Protein AF-A0A5B2VVG6-F1 (afdb_monomer_lite)

pLDDT: mean 72.91, std 13.4, range [39.38, 88.56]

Structure (mmCIF, N/CA/C/O backbone):
data_AF-A0A5B2VVG6-F1
#
_entry.id   AF-A0A5B2VVG6-F1
#
loop_
_atom_site.group_PDB
_atom_site.id
_atom_site.type_symbol
_atom_site.label_atom_id
_atom_site.label_alt_id
_atom_site.label_comp_id
_atom_site.label_asym_id
_atom_site.label_entity_id
_atom_site.label_seq_id
_atom_site.pdbx_PDB_ins_code
_atom_site.Cartn_x
_atom_site.Cartn_y
_atom_site.Cartn_z
_atom_site.occupancy
_atom_site.B_iso_or_equiv
_atom_site.auth_seq_id
_atom_site.auth_comp_id
_atom_site.auth_asym_id
_atom_site.auth_atom_id
_atom_site.pdbx_PDB_model_num
ATOM 1 N N . MET A 1 1 ? -8.761 -7.578 23.301 1.00 39.38 1 MET A N 1
ATOM 2 C CA . MET A 1 1 ? -9.412 -6.680 22.321 1.00 39.38 1 MET A CA 1
ATOM 3 C C . MET A 1 1 ? -10.210 -7.542 21.355 1.00 39.38 1 MET A C 1
ATOM 5 O O . MET A 1 1 ? -9.602 -8.346 20.667 1.00 39.38 1 MET A O 1
ATOM 9 N N . ARG A 1 2 ? -11.549 -7.477 21.374 1.00 43.44 2 ARG A N 1
ATOM 10 C CA . ARG A 1 2 ? -12.391 -8.168 20.382 1.00 43.44 2 ARG A CA 1
ATOM 11 C C . ARG A 1 2 ? -12.564 -7.212 19.206 1.00 43.44 2 ARG A C 1
ATOM 13 O O . ARG A 1 2 ? -13.175 -6.167 19.387 1.00 43.44 2 ARG A O 1
ATOM 20 N N . VAL A 1 3 ? -11.967 -7.532 18.064 1.00 54.09 3 VAL A N 1
ATOM 21 C CA . VAL A 1 3 ? -12.223 -6.822 16.805 1.00 54.09 3 VAL A CA 1
ATOM 22 C C . VAL A 1 3 ? -13.645 -7.195 16.390 1.00 54.09 3 VAL A C 1
ATOM 24 O O . VAL A 1 3 ? -13.961 -8.384 16.289 1.00 54.09 3 VAL A O 1
ATOM 27 N N . SER A 1 4 ? -14.535 -6.216 16.260 1.00 62.81 4 SER A N 1
ATOM 28 C CA . SER A 1 4 ? -15.914 -6.472 15.852 1.00 62.81 4 SER A CA 1
ATOM 29 C C . SER A 1 4 ? -15.931 -6.796 14.361 1.00 62.81 4 SER A C 1
ATOM 31 O O . SER A 1 4 ? -15.086 -6.340 13.596 1.00 62.81 4 SER A O 1
ATOM 33 N N . ARG A 1 5 ? -16.917 -7.572 13.907 1.00 59.59 5 ARG A N 1
ATOM 34 C CA . ARG A 1 5 ? -17.063 -7.905 12.479 1.00 59.59 5 ARG A CA 1
ATOM 35 C C . ARG A 1 5 ? -17.200 -6.654 11.590 1.00 59.59 5 ARG A C 1
ATOM 37 O O . ARG A 1 5 ? -16.811 -6.689 10.425 1.00 59.59 5 ARG A O 1
ATOM 44 N N . SER A 1 6 ? -17.709 -5.558 12.159 1.00 63.72 6 SER A N 1
ATOM 45 C CA . SER A 1 6 ? -17.751 -4.241 11.518 1.00 63.72 6 SER A CA 1
ATOM 46 C C . SER A 1 6 ? -16.351 -3.672 11.282 1.00 63.72 6 SER A C 1
ATOM 48 O O . SER A 1 6 ? -16.045 -3.331 10.148 1.00 63.72 6 SER A O 1
ATOM 50 N N . ASP A 1 7 ? -15.465 -3.714 12.286 1.00 68.44 7 ASP A N 1
ATOM 51 C CA . ASP A 1 7 ? -14.086 -3.219 12.164 1.00 68.44 7 ASP A CA 1
ATOM 52 C C . ASP A 1 7 ? -13.331 -3.912 11.015 1.00 68.44 7 ASP A C 1
ATOM 54 O O . ASP A 1 7 ? -12.590 -3.269 10.280 1.00 68.44 7 ASP A O 1
ATOM 58 N N . VAL A 1 8 ? -13.556 -5.218 10.811 1.00 74.38 8 VAL A N 1
ATOM 59 C CA . VAL A 1 8 ? -12.947 -5.969 9.696 1.00 74.38 8 VAL A CA 1
ATOM 60 C C . VAL A 1 8 ? -13.443 -5.459 8.343 1.00 74.38 8 VAL A C 1
ATOM 62 O O . VAL A 1 8 ? -12.647 -5.302 7.426 1.00 74.38 8 VAL A O 1
ATOM 65 N N . SER A 1 9 ? -14.737 -5.157 8.221 1.00 79.25 9 SER A N 1
ATOM 66 C CA . SER A 1 9 ? -15.327 -4.670 6.966 1.00 79.25 9 SER A CA 1
ATOM 67 C C . SER A 1 9 ? -14.841 -3.257 6.626 1.00 79.25 9 SER A C 1
ATOM 69 O O . SER A 1 9 ? -14.558 -2.959 5.465 1.00 79.25 9 SER A O 1
ATOM 71 N N . ASP A 1 10 ? -14.688 -2.403 7.642 1.00 79.81 10 ASP A N 1
ATOM 72 C CA . ASP A 1 10 ? -14.127 -1.058 7.500 1.00 79.81 10 ASP A CA 1
ATOM 73 C C . ASP A 1 10 ? -12.642 -1.100 7.111 1.00 79.81 10 ASP A C 1
ATOM 75 O O . ASP A 1 10 ? -12.196 -0.311 6.272 1.00 79.81 10 ASP A O 1
ATOM 79 N N . ILE A 1 11 ? -11.881 -2.056 7.658 1.00 77.12 11 ILE A N 1
ATOM 80 C CA . ILE A 1 11 ? -10.492 -2.312 7.256 1.00 77.12 11 ILE A CA 1
ATOM 81 C C . ILE A 1 11 ? -10.446 -2.791 5.805 1.00 77.12 11 ILE A C 1
ATOM 83 O O . ILE A 1 11 ? -9.716 -2.202 5.019 1.00 77.12 11 ILE A O 1
ATOM 87 N N . THR A 1 12 ? -11.245 -3.787 5.409 1.00 80.56 12 THR A N 1
ATOM 88 C CA . THR A 1 12 ? -11.260 -4.295 4.024 1.00 80.56 12 THR A CA 1
ATOM 89 C C . THR A 1 12 ? -11.627 -3.204 3.021 1.00 80.56 12 THR A C 1
ATOM 91 O O . THR A 1 12 ? -10.994 -3.088 1.977 1.00 80.56 12 THR A O 1
ATOM 94 N N . ARG A 1 13 ? -12.600 -2.346 3.351 1.00 80.31 13 ARG A N 1
ATOM 95 C CA . ARG A 1 13 ? -12.954 -1.197 2.510 1.00 80.31 13 ARG A CA 1
ATOM 96 C C . ARG A 1 13 ? -11.809 -0.190 2.408 1.00 80.31 13 ARG A C 1
ATOM 98 O O . ARG A 1 13 ? -11.564 0.347 1.334 1.00 80.31 13 ARG A O 1
ATOM 105 N N . SER A 1 14 ? -11.122 0.069 3.519 1.00 82.56 14 SER A N 1
ATOM 106 C CA . SER A 1 14 ? -9.952 0.953 3.549 1.00 82.56 14 SER A CA 1
ATOM 107 C C . SER A 1 14 ? -8.790 0.377 2.741 1.00 82.56 14 SER A C 1
ATOM 109 O O . SER A 1 14 ? -8.088 1.131 2.076 1.00 82.56 14 SER A O 1
ATOM 111 N N . ILE A 1 15 ? -8.618 -0.950 2.765 1.00 80.94 15 ILE A N 1
ATOM 112 C CA . ILE A 1 15 ? -7.648 -1.659 1.933 1.00 80.94 15 ILE A CA 1
ATOM 113 C C . ILE A 1 15 ? -7.978 -1.435 0.460 1.00 80.94 15 ILE A C 1
ATOM 115 O O . ILE A 1 15 ? -7.155 -0.852 -0.227 1.00 80.94 15 ILE A O 1
ATOM 119 N N . ALA A 1 16 ? -9.201 -1.737 0.018 1.00 82.50 16 ALA A N 1
ATOM 120 C CA . ALA A 1 16 ? -9.605 -1.562 -1.381 1.00 82.50 16 ALA A CA 1
ATOM 121 C C . ALA A 1 16 ? -9.357 -0.135 -1.920 1.00 82.50 16 ALA A C 1
ATOM 123 O O . ALA A 1 16 ? -8.898 0.035 -3.044 1.00 82.50 16 ALA A O 1
ATOM 124 N N . VAL A 1 17 ? -9.593 0.902 -1.105 1.00 85.62 17 VAL A N 1
ATOM 125 C CA . VAL A 1 17 ? -9.311 2.304 -1.488 1.00 85.62 17 VAL A CA 1
ATOM 126 C C . VAL A 1 17 ? -7.813 2.565 -1.683 1.00 85.62 17 VAL A C 1
ATOM 128 O O . VAL A 1 17 ? -7.418 3.387 -2.508 1.00 85.62 17 VAL A O 1
ATOM 131 N N . LEU A 1 18 ? -6.964 1.930 -0.882 1.00 82.31 18 LEU A N 1
ATOM 132 C CA . LEU A 1 18 ? -5.516 2.073 -0.989 1.00 82.31 18 LEU A CA 1
ATOM 133 C C . LEU A 1 18 ? -4.952 1.210 -2.129 1.00 82.31 18 LEU A C 1
ATOM 135 O O . LEU A 1 18 ? -4.024 1.662 -2.791 1.00 82.31 18 LEU A O 1
ATOM 139 N N . GLU A 1 19 ? -5.540 0.043 -2.401 1.00 83.25 19 GLU A N 1
ATOM 140 C CA . GLU A 1 19 ? -5.231 -0.787 -3.575 1.00 83.25 19 GLU A CA 1
ATOM 141 C C . GLU A 1 19 ? -5.497 -0.024 -4.874 1.00 83.25 19 GLU A C 1
ATOM 143 O O . GLU A 1 19 ? -4.593 0.111 -5.692 1.00 83.25 19 GLU A O 1
ATOM 148 N N . GLU A 1 20 ? -6.678 0.588 -5.008 1.00 83.25 20 GLU A N 1
ATOM 149 C CA . GLU A 1 20 ? -7.047 1.394 -6.180 1.00 83.25 20 GLU A CA 1
ATOM 150 C C . GLU A 1 20 ? -6.030 2.520 -6.435 1.00 83.25 20 GLU A C 1
ATOM 152 O O . GLU A 1 20 ? -5.596 2.748 -7.561 1.00 83.25 20 GLU A O 1
ATOM 157 N N . LYS A 1 21 ? -5.552 3.175 -5.371 1.00 82.00 21 LYS A N 1
ATOM 158 C CA . LYS A 1 21 ? -4.516 4.213 -5.480 1.00 82.00 21 LYS A CA 1
ATOM 159 C C . LYS A 1 21 ? -3.137 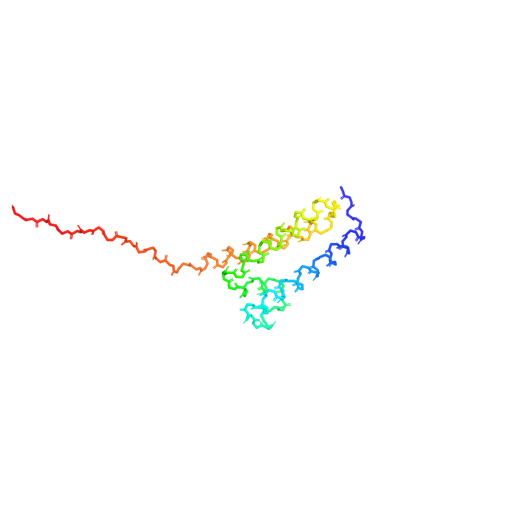3.674 -5.851 1.00 82.00 21 LYS A C 1
ATOM 161 O O . LYS A 1 21 ? -2.355 4.382 -6.486 1.00 82.00 21 LYS A O 1
ATOM 166 N N . ILE A 1 22 ? -2.799 2.462 -5.421 1.00 81.69 22 ILE A N 1
ATOM 167 C CA . ILE A 1 22 ? -1.552 1.803 -5.822 1.00 81.69 22 ILE A CA 1
ATOM 168 C C . ILE A 1 22 ? -1.624 1.437 -7.307 1.00 81.69 22 ILE A C 1
ATOM 170 O O . ILE A 1 22 ? -0.656 1.689 -8.028 1.00 81.69 22 ILE A O 1
ATOM 174 N N . ASP A 1 23 ? -2.767 0.937 -7.773 1.00 80.38 23 ASP A N 1
ATOM 175 C CA . ASP A 1 23 ? -3.010 0.629 -9.182 1.00 80.38 23 ASP A CA 1
ATOM 176 C C . ASP A 1 23 ? -2.957 1.884 -10.058 1.00 80.38 23 ASP A C 1
ATOM 178 O O . ASP A 1 23 ? -2.318 1.870 -11.109 1.00 80.38 23 ASP A O 1
ATOM 182 N N . GLU A 1 24 ? -3.525 3.006 -9.607 1.00 81.19 24 GLU A N 1
ATOM 183 C CA . GLU A 1 24 ? -3.373 4.304 -10.278 1.00 81.19 24 GLU A CA 1
ATOM 184 C C . GLU A 1 24 ? -1.892 4.688 -10.439 1.00 81.19 24 GLU A C 1
ATOM 186 O O . GLU A 1 24 ? -1.454 5.043 -11.535 1.00 81.19 24 GLU A O 1
ATOM 191 N N . ILE A 1 25 ? -1.084 4.568 -9.376 1.00 80.69 25 ILE A N 1
ATOM 192 C CA . ILE A 1 25 ? 0.362 4.852 -9.429 1.00 80.69 25 ILE A CA 1
ATOM 193 C C . ILE A 1 25 ? 1.082 3.881 -10.378 1.00 80.69 25 ILE A C 1
ATOM 195 O O . ILE A 1 25 ? 2.017 4.286 -11.080 1.00 80.69 25 ILE A O 1
ATOM 199 N N . ALA A 1 26 ? 0.674 2.612 -10.404 1.00 78.00 26 ALA A N 1
ATOM 200 C CA . ALA A 1 26 ? 1.233 1.599 -11.289 1.00 78.00 26 ALA A CA 1
ATOM 201 C C . ALA A 1 26 ? 0.939 1.932 -12.760 1.00 78.00 26 ALA A C 1
ATOM 203 O O . ALA A 1 26 ? 1.866 1.975 -13.574 1.00 78.00 26 ALA A O 1
ATOM 204 N N . LEU A 1 27 ? -0.311 2.274 -13.080 1.00 79.56 27 LEU A N 1
ATOM 205 C CA . LEU A 1 27 ? -0.736 2.704 -14.412 1.00 79.56 27 LEU A CA 1
ATOM 206 C C . LEU A 1 27 ? -0.019 3.985 -14.857 1.00 79.56 27 LEU A C 1
ATOM 208 O O . LEU A 1 27 ? 0.518 4.026 -15.964 1.00 79.56 27 LEU A O 1
ATOM 212 N N . GLU A 1 28 ? 0.072 5.002 -13.992 1.00 80.38 28 GLU A N 1
ATOM 213 C CA . GLU A 1 28 ? 0.826 6.238 -14.270 1.00 80.38 28 GLU A CA 1
ATOM 214 C C . GLU A 1 28 ? 2.309 5.969 -14.559 1.00 80.38 28 GLU A C 1
ATOM 216 O O . GLU A 1 28 ? 2.951 6.698 -15.315 1.00 80.38 28 GLU A O 1
ATOM 221 N N . SER A 1 29 ? 2.860 4.916 -13.957 1.00 74.69 29 SER A N 1
ATOM 222 C CA . SER A 1 29 ? 4.254 4.511 -14.139 1.00 74.69 29 SER A CA 1
ATOM 223 C C . SER A 1 29 ? 4.464 3.596 -15.351 1.00 74.69 29 SER A C 1
ATOM 225 O O . SER A 1 29 ? 5.594 3.171 -15.595 1.00 74.69 29 SER A O 1
ATOM 227 N N . GLY A 1 30 ? 3.404 3.286 -16.107 1.00 73.31 30 GLY A N 1
ATOM 228 C CA . GLY A 1 30 ? 3.450 2.413 -17.280 1.00 73.31 30 GLY A CA 1
ATOM 229 C C . GLY A 1 30 ? 3.514 0.919 -16.955 1.00 73.31 30 GLY A C 1
ATOM 230 O O . GLY A 1 30 ? 3.955 0.134 -17.793 1.00 73.31 30 GLY A O 1
ATOM 231 N N . VAL A 1 31 ? 3.112 0.508 -15.749 1.00 74.88 31 VAL A N 1
ATOM 232 C CA . VAL A 1 31 ? 2.997 -0.911 -15.389 1.00 74.88 31 VAL A CA 1
ATOM 233 C C . VAL A 1 31 ? 1.771 -1.497 -16.084 1.00 74.88 31 VAL A C 1
ATOM 235 O O . VAL A 1 31 ? 0.664 -0.976 -15.978 1.00 74.88 31 VAL A O 1
ATOM 238 N N . GLU A 1 32 ? 1.960 -2.601 -1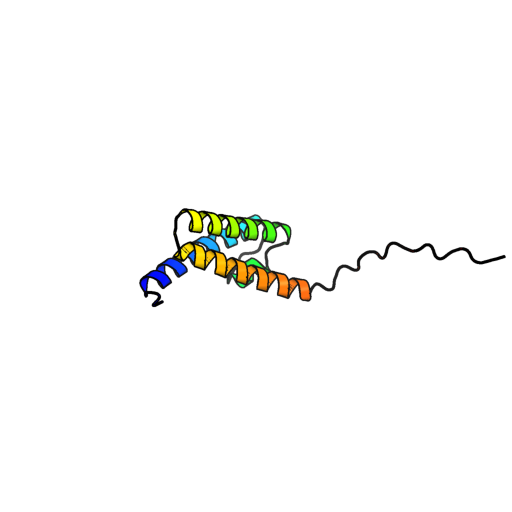6.804 1.00 68.50 32 GLU A N 1
ATOM 239 C CA . GLU A 1 32 ? 0.852 -3.282 -17.465 1.00 68.50 32 GLU A CA 1
ATOM 240 C C . GLU A 1 32 ? -0.105 -3.904 -16.438 1.00 68.50 32 GLU A C 1
ATOM 242 O O . GLU A 1 32 ? 0.321 -4.624 -15.532 1.00 68.50 32 GLU A O 1
ATOM 247 N N . GLY A 1 33 ? -1.411 -3.684 -16.620 1.00 60.00 33 GLY A N 1
ATOM 248 C CA . GLY A 1 33 ? -2.449 -4.124 -15.678 1.00 60.00 33 GLY A CA 1
ATOM 249 C C . GLY A 1 33 ? -2.470 -5.633 -15.404 1.00 60.00 33 GLY A C 1
ATOM 250 O O . GLY A 1 33 ? -2.896 -6.052 -14.336 1.00 60.00 33 GLY A O 1
ATOM 251 N N . HIS A 1 34 ? -1.916 -6.462 -16.299 1.00 61.06 34 HIS A N 1
ATOM 252 C CA . HIS A 1 34 ? -1.771 -7.906 -16.074 1.00 61.06 34 HIS A CA 1
ATOM 253 C C . HIS A 1 34 ? -0.799 -8.257 -14.929 1.00 61.06 34 HIS A C 1
ATOM 255 O O . HIS A 1 34 ? -0.774 -9.401 -14.483 1.00 61.06 34 HIS A O 1
ATOM 261 N N . ARG A 1 35 ? 0.026 -7.306 -14.469 1.00 59.56 35 ARG A N 1
ATOM 262 C CA . ARG A 1 35 ? 0.890 -7.461 -13.288 1.00 59.56 35 ARG A CA 1
ATOM 263 C C . ARG A 1 35 ? 0.251 -6.937 -12.004 1.00 59.56 35 ARG A C 1
ATOM 265 O O . ARG A 1 35 ? 0.793 -7.198 -10.940 1.00 59.56 35 ARG A O 1
ATOM 272 N N . CYS A 1 36 ? -0.889 -6.254 -12.100 1.00 61.62 36 CYS A N 1
ATOM 273 C CA . CYS A 1 36 ? -1.632 -5.694 -10.968 1.00 61.62 36 CYS A CA 1
ATOM 274 C C . CYS A 1 36 ? -2.814 -6.596 -10.565 1.00 61.62 36 CYS A C 1
ATOM 276 O O . CYS A 1 36 ? -3.843 -6.115 -10.118 1.00 61.62 36 CYS A O 1
ATOM 278 N N . VAL A 1 37 ? -2.695 -7.914 -10.782 1.00 66.81 37 VAL A N 1
ATOM 279 C CA . VAL A 1 37 ? -3.757 -8.890 -10.457 1.00 66.81 37 VAL A CA 1
ATOM 280 C C . VAL A 1 37 ? -3.999 -8.968 -8.949 1.00 66.81 37 VAL A C 1
ATOM 282 O O . VAL A 1 37 ? -5.134 -9.141 -8.525 1.00 66.81 37 VAL A O 1
ATOM 285 N N . ASP A 1 38 ? -2.935 -8.784 -8.167 1.00 71.12 38 ASP A N 1
ATOM 286 C CA . ASP A 1 38 ? -2.952 -8.723 -6.710 1.00 71.12 38 ASP A CA 1
ATOM 287 C C . ASP A 1 38 ? -2.036 -7.579 -6.248 1.00 71.12 38 ASP A C 1
ATOM 289 O O . ASP A 1 38 ? -1.089 -7.207 -6.951 1.00 71.12 38 ASP A O 1
ATOM 293 N N . VAL A 1 39 ? -2.258 -7.064 -5.037 1.00 71.69 39 VAL A N 1
ATOM 294 C CA . VAL A 1 39 ? -1.475 -5.962 -4.439 1.00 71.69 39 VAL A CA 1
ATOM 295 C C . VAL A 1 39 ? 0.020 -6.247 -4.411 1.00 71.69 39 VAL A C 1
ATOM 297 O O . VAL A 1 39 ? 0.830 -5.370 -4.702 1.00 71.69 39 VAL A O 1
ATOM 300 N N . GLU A 1 40 ? 0.403 -7.483 -4.095 1.00 75.50 40 GLU A N 1
ATOM 301 C CA . GLU A 1 40 ? 1.803 -7.913 -4.117 1.00 75.50 40 GLU A CA 1
ATOM 302 C C . GLU A 1 40 ? 2.388 -7.855 -5.533 1.00 75.50 40 GLU A C 1
ATOM 304 O O . GLU A 1 40 ? 3.525 -7.416 -5.724 1.00 75.50 40 GLU A O 1
ATOM 309 N N . GLY A 1 41 ? 1.593 -8.239 -6.536 1.00 73.56 41 GLY A N 1
ATOM 310 C CA . GLY A 1 41 ? 1.950 -8.141 -7.948 1.00 73.56 41 GLY A CA 1
ATOM 311 C C . GLY A 1 41 ? 2.146 -6.690 -8.383 1.00 73.56 41 GLY A C 1
ATOM 312 O O . GLY A 1 41 ? 3.193 -6.360 -8.950 1.00 73.56 41 GLY A O 1
ATOM 313 N N . ALA A 1 42 ? 1.196 -5.814 -8.039 1.00 75.38 42 ALA A N 1
ATOM 314 C CA . ALA A 1 42 ? 1.264 -4.385 -8.330 1.00 75.38 42 ALA A CA 1
ATOM 315 C C . ALA A 1 42 ? 2.504 -3.751 -7.676 1.00 75.38 42 ALA A C 1
ATOM 317 O O . ALA A 1 42 ? 3.341 -3.158 -8.361 1.00 75.38 42 ALA A O 1
ATOM 318 N N . LEU A 1 43 ? 2.698 -3.963 -6.369 1.00 76.94 43 LEU A N 1
ATOM 319 C CA . LEU A 1 43 ? 3.844 -3.445 -5.612 1.00 76.94 43 LEU A CA 1
ATOM 320 C C . LEU A 1 43 ? 5.182 -3.987 -6.125 1.00 76.94 43 LEU A C 1
ATOM 322 O O . LEU A 1 43 ? 6.166 -3.243 -6.193 1.00 76.94 43 LEU A O 1
ATOM 326 N N . GLY A 1 44 ? 5.228 -5.263 -6.506 1.00 77.56 44 GLY A N 1
ATOM 327 C CA . GLY A 1 44 ? 6.414 -5.913 -7.055 1.00 77.56 44 GLY A CA 1
ATOM 328 C C . GLY A 1 44 ? 6.760 -5.447 -8.469 1.00 77.56 44 GLY A C 1
ATOM 329 O O . GLY A 1 44 ? 7.940 -5.441 -8.838 1.00 77.56 44 GLY A O 1
ATOM 330 N N . ALA A 1 45 ? 5.761 -5.038 -9.251 1.00 78.94 45 ALA A N 1
ATOM 331 C CA . ALA A 1 45 ? 5.926 -4.525 -10.605 1.00 78.94 45 ALA A CA 1
ATOM 332 C C . ALA A 1 45 ? 6.313 -3.037 -10.652 1.00 78.94 45 ALA A C 1
ATOM 334 O O . ALA A 1 45 ? 6.823 -2.583 -11.679 1.00 78.94 45 ALA A O 1
ATOM 335 N N . LEU A 1 46 ? 6.139 -2.292 -9.552 1.00 77.25 46 LEU A N 1
ATOM 336 C CA . LEU A 1 46 ? 6.499 -0.876 -9.487 1.00 77.25 46 LEU A CA 1
ATOM 337 C C . LEU A 1 46 ? 8.010 -0.648 -9.708 1.00 77.25 46 LEU A C 1
ATOM 339 O O . LEU A 1 46 ? 8.847 -1.236 -9.001 1.00 77.25 46 LEU A O 1
ATOM 343 N N . PRO A 1 47 ? 8.389 0.269 -10.622 1.00 75.62 47 PRO A N 1
ATOM 344 C CA . PRO A 1 47 ? 9.773 0.702 -10.781 1.00 75.62 47 PRO A CA 1
ATOM 345 C C . PRO A 1 47 ? 10.237 1.522 -9.566 1.00 75.62 47 PRO A C 1
ATOM 347 O O . PRO A 1 47 ? 9.437 2.161 -8.884 1.00 75.62 47 PRO A O 1
ATOM 350 N N . PHE A 1 48 ? 11.547 1.548 -9.300 1.00 76.25 48 PHE A N 1
ATOM 351 C CA . PHE A 1 48 ? 12.149 2.205 -8.125 1.00 76.25 48 PHE A CA 1
ATOM 352 C C . PHE A 1 48 ? 11.634 3.633 -7.813 1.00 76.25 48 PHE A C 1
ATOM 354 O O . PHE A 1 48 ? 11.296 3.893 -6.654 1.00 76.25 48 PHE A O 1
ATOM 361 N N . PRO A 1 49 ? 11.495 4.562 -8.788 1.00 75.06 49 PRO A N 1
ATOM 362 C CA . PRO A 1 49 ? 10.927 5.886 -8.510 1.00 75.06 49 PRO A CA 1
ATOM 363 C C . PRO A 1 49 ? 9.457 5.834 -8.062 1.00 75.06 49 PRO A C 1
ATOM 365 O O . PRO A 1 49 ? 9.052 6.609 -7.194 1.00 75.06 49 PRO A O 1
ATOM 368 N N . ALA A 1 50 ? 8.671 4.898 -8.596 1.00 79.19 50 ALA A N 1
ATOM 369 C CA . ALA A 1 50 ? 7.267 4.723 -8.243 1.00 79.19 50 ALA A CA 1
ATOM 370 C C . ALA A 1 50 ? 7.091 4.058 -6.869 1.00 79.19 50 ALA A C 1
ATOM 372 O O . ALA A 1 50 ? 6.184 4.433 -6.130 1.00 79.19 50 ALA A O 1
ATOM 373 N N . ARG A 1 51 ? 8.015 3.173 -6.459 1.00 82.94 51 ARG A N 1
ATOM 374 C CA . ARG A 1 51 ? 8.049 2.608 -5.093 1.00 82.94 51 ARG A CA 1
ATOM 375 C C . ARG A 1 51 ? 8.131 3.703 -4.037 1.00 82.94 51 ARG A C 1
ATOM 377 O O . ARG A 1 51 ? 7.358 3.712 -3.086 1.00 82.94 51 ARG A O 1
ATOM 384 N N . ARG A 1 52 ? 9.015 4.690 -4.236 1.00 83.19 52 ARG A N 1
ATOM 385 C CA . ARG A 1 52 ? 9.140 5.833 -3.317 1.00 83.19 52 ARG A CA 1
ATOM 386 C C . ARG A 1 52 ? 7.844 6.645 -3.237 1.00 83.19 52 ARG A C 1
ATOM 388 O O . ARG A 1 52 ? 7.468 7.073 -2.149 1.00 83.19 52 ARG A O 1
ATOM 395 N N . ARG A 1 53 ? 7.159 6.844 -4.369 1.00 83.12 53 ARG A N 1
ATOM 396 C CA . ARG A 1 53 ? 5.875 7.560 -4.425 1.00 83.12 53 ARG A CA 1
ATOM 397 C C . ARG A 1 53 ? 4.765 6.788 -3.704 1.00 83.12 53 ARG A C 1
ATOM 399 O O . ARG A 1 53 ? 4.053 7.393 -2.908 1.00 83.12 53 ARG A O 1
ATOM 406 N N . ALA A 1 54 ? 4.679 5.475 -3.911 1.00 83.38 54 ALA A N 1
ATOM 407 C CA . ALA A 1 54 ? 3.745 4.599 -3.203 1.00 83.38 54 ALA A CA 1
ATOM 408 C C . ALA A 1 54 ? 4.000 4.601 -1.684 1.00 83.38 54 ALA A C 1
ATOM 410 O O . ALA A 1 54 ? 3.065 4.800 -0.911 1.00 83.38 54 ALA A O 1
ATOM 411 N N . SER A 1 55 ? 5.262 4.507 -1.242 1.00 85.75 55 SER A N 1
ATOM 412 C CA . SER A 1 55 ? 5.620 4.619 0.182 1.00 85.75 55 SER A CA 1
ATOM 413 C C . SER A 1 55 ? 5.158 5.929 0.803 1.00 85.75 55 SER A C 1
ATOM 415 O O . SER A 1 55 ? 4.570 5.926 1.880 1.00 85.75 55 SER A O 1
ATOM 417 N N . LEU A 1 56 ? 5.421 7.056 0.137 1.00 86.88 56 LEU A N 1
ATOM 418 C CA . LEU A 1 56 ? 5.025 8.372 0.637 1.00 86.88 56 LEU A CA 1
ATOM 419 C C . LEU A 1 56 ? 3.502 8.511 0.707 1.00 86.88 56 LEU A C 1
ATOM 421 O O . LEU A 1 56 ? 2.985 9.096 1.654 1.00 86.88 56 LEU A O 1
ATOM 425 N N . MET A 1 57 ? 2.785 7.952 -0.267 1.00 88.56 57 MET A N 1
ATOM 426 C CA . MET A 1 57 ? 1.326 7.954 -0.286 1.00 88.56 57 MET A CA 1
ATOM 427 C C . MET A 1 57 ? 0.737 7.118 0.863 1.00 88.56 57 MET A C 1
ATOM 429 O O . MET A 1 57 ? -0.159 7.598 1.560 1.00 88.56 57 MET A O 1
ATOM 433 N N . LEU A 1 58 ? 1.286 5.930 1.128 1.00 86.62 58 LEU A N 1
ATOM 434 C CA . LEU A 1 58 ? 0.885 5.086 2.259 1.00 86.62 58 LEU A CA 1
ATOM 435 C C . LEU A 1 58 ? 1.219 5.735 3.613 1.00 86.62 58 LEU A C 1
ATOM 437 O O . LEU A 1 58 ? 0.386 5.723 4.518 1.00 86.62 58 LEU A O 1
ATOM 441 N N . GLN A 1 59 ? 2.388 6.371 3.746 1.00 87.12 59 GLN A N 1
ATOM 442 C CA . GLN A 1 59 ? 2.763 7.131 4.948 1.00 87.12 59 GLN A CA 1
ATOM 443 C C . GLN A 1 59 ? 1.847 8.339 5.175 1.00 87.12 59 GLN A C 1
ATOM 445 O O . GLN A 1 59 ? 1.432 8.600 6.303 1.00 87.12 59 GLN A O 1
ATOM 450 N N . ALA A 1 60 ? 1.483 9.060 4.112 1.00 86.56 60 ALA A N 1
ATOM 451 C CA . ALA A 1 60 ? 0.536 10.165 4.203 1.00 86.56 60 ALA A CA 1
ATOM 452 C C . ALA A 1 60 ? -0.860 9.677 4.624 1.00 86.56 60 ALA A C 1
ATOM 454 O O . ALA A 1 60 ? -1.499 10.300 5.471 1.00 86.56 60 ALA A O 1
ATOM 455 N N . ALA A 1 61 ? -1.315 8.540 4.087 1.00 83.50 61 ALA A N 1
ATOM 456 C CA . ALA A 1 61 ? -2.569 7.914 4.501 1.00 83.50 61 ALA A CA 1
ATOM 457 C C . ALA A 1 61 ? -2.537 7.491 5.979 1.00 83.50 61 ALA A C 1
ATOM 459 O O . ALA A 1 61 ? -3.514 7.710 6.693 1.00 83.50 61 ALA A O 1
ATOM 460 N N . GLN A 1 62 ? -1.407 6.957 6.452 1.00 85.62 62 GLN A N 1
ATOM 461 C CA . GLN A 1 62 ? -1.195 6.606 7.856 1.00 85.62 62 GLN A CA 1
ATOM 462 C C . GLN A 1 62 ? -1.281 7.843 8.765 1.00 85.62 62 GLN A C 1
ATOM 464 O O . GLN A 1 62 ? -2.076 7.852 9.703 1.00 85.62 62 GLN A O 1
ATOM 469 N N . ALA A 1 63 ? -0.544 8.911 8.445 1.00 86.00 63 ALA A N 1
ATOM 470 C CA . ALA A 1 63 ? -0.546 10.153 9.220 1.00 86.00 63 ALA A CA 1
ATOM 471 C C . ALA A 1 63 ? -1.936 10.817 9.255 1.00 86.00 63 ALA A C 1
ATOM 473 O O . ALA A 1 63 ? -2.391 11.282 10.301 1.00 86.00 63 ALA A O 1
ATOM 474 N N . GLN A 1 64 ? -2.651 10.816 8.126 1.00 86.12 64 GLN A N 1
ATOM 475 C CA . GLN A 1 64 ? -4.010 11.353 8.045 1.00 86.12 64 GLN A CA 1
ATOM 476 C C . GLN A 1 64 ? -5.008 10.514 8.856 1.00 86.12 64 GLN A C 1
ATOM 478 O O . GLN A 1 64 ? -5.901 11.061 9.512 1.00 86.12 64 GLN A O 1
ATOM 483 N N . ALA A 1 65 ? -4.869 9.187 8.819 1.00 85.88 65 ALA A N 1
ATOM 484 C CA . ALA A 1 65 ? -5.696 8.271 9.596 1.00 85.88 65 ALA A CA 1
ATOM 485 C C . ALA A 1 65 ? -5.467 8.440 11.102 1.00 85.88 65 ALA A C 1
ATOM 487 O O . ALA A 1 65 ? -6.435 8.444 11.864 1.00 85.88 65 ALA A O 1
ATOM 488 N N . GLU A 1 66 ? -4.215 8.638 11.519 1.00 84.94 66 GLU A N 1
ATOM 489 C CA . GLU A 1 66 ? -3.847 8.928 12.904 1.00 84.94 66 GLU A CA 1
ATOM 490 C C . GLU A 1 66 ? -4.468 10.248 13.380 1.00 84.94 66 GLU A C 1
ATOM 492 O O . GLU A 1 66 ? -5.160 10.268 14.400 1.00 84.94 66 GLU A O 1
ATOM 497 N N . ALA A 1 67 ? -4.337 11.319 12.588 1.00 83.44 67 ALA A N 1
ATOM 498 C CA . ALA A 1 67 ? -4.935 12.622 12.885 1.00 83.44 67 ALA A CA 1
ATOM 499 C C . ALA A 1 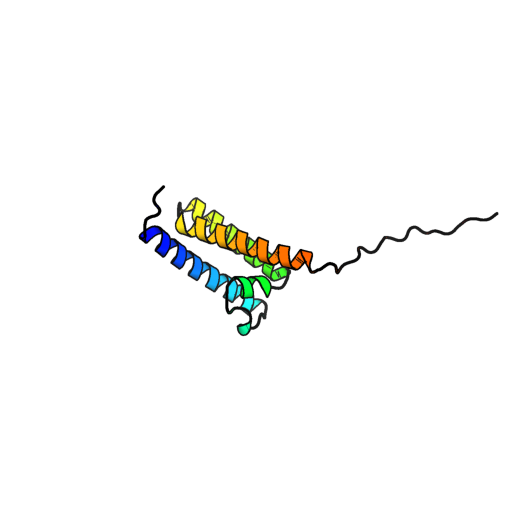67 ? -6.472 12.577 12.972 1.00 83.44 67 ALA A C 1
ATOM 501 O O . ALA A 1 67 ? -7.077 13.310 13.753 1.00 83.44 67 ALA A O 1
ATOM 502 N N . SER A 1 68 ? -7.107 11.697 12.194 1.00 81.06 68 SER A N 1
ATOM 503 C CA . SER A 1 68 ? -8.567 11.539 12.149 1.00 81.06 68 SER A CA 1
ATOM 504 C C . SER A 1 68 ? -9.097 10.467 13.114 1.00 81.06 68 SER A C 1
ATOM 506 O O . SER A 1 68 ? -10.287 10.159 13.080 1.00 81.06 68 SER A O 1
ATOM 508 N N . ALA A 1 69 ? -8.229 9.855 13.933 1.00 82.75 69 ALA A N 1
ATOM 509 C CA . ALA A 1 69 ? -8.536 8.706 14.793 1.00 82.75 69 ALA A CA 1
ATOM 510 C C . ALA A 1 69 ? -9.200 7.513 14.062 1.00 82.75 69 ALA A C 1
ATOM 512 O O . ALA A 1 69 ? -9.869 6.679 14.680 1.00 82.75 69 ALA A O 1
ATOM 513 N N . ASN A 1 70 ? -8.996 7.394 12.745 1.00 81.81 70 ASN A N 1
ATOM 514 C CA . ASN A 1 70 ? -9.558 6.322 11.931 1.00 81.81 70 ASN A CA 1
ATOM 515 C C . ASN A 1 70 ? -8.666 5.078 12.022 1.00 81.81 70 ASN A C 1
ATOM 517 O O . ASN A 1 70 ? -7.768 4.859 11.207 1.00 81.81 70 ASN A O 1
ATOM 521 N N . ARG A 1 71 ? -8.922 4.250 13.040 1.00 81.88 71 ARG A N 1
ATOM 522 C CA . ARG A 1 71 ? -8.127 3.042 13.300 1.00 81.88 71 ARG A CA 1
ATOM 523 C C . ARG A 1 71 ? -8.165 2.029 12.158 1.00 81.88 71 ARG A C 1
ATOM 525 O O . ARG A 1 71 ? -7.150 1.389 11.920 1.00 81.88 71 ARG A O 1
ATOM 532 N N . ALA A 1 72 ? -9.282 1.910 11.440 1.00 81.00 72 ALA A N 1
ATOM 533 C CA . ALA A 1 72 ? -9.398 0.978 10.320 1.00 81.00 72 ALA A CA 1
ATOM 534 C C . ALA A 1 72 ? -8.440 1.351 9.177 1.00 81.00 72 ALA A C 1
ATOM 536 O O . ALA A 1 72 ? -7.672 0.511 8.707 1.00 81.00 72 ALA A O 1
ATOM 537 N N . MET A 1 73 ? -8.414 2.634 8.806 1.00 79.50 73 MET A N 1
ATOM 538 C CA . MET A 1 73 ? -7.497 3.158 7.791 1.00 79.50 73 MET A CA 1
ATOM 539 C C . MET A 1 73 ? -6.036 3.093 8.250 1.00 79.50 73 MET A C 1
ATOM 541 O O . MET A 1 73 ? -5.155 2.760 7.462 1.00 79.50 73 MET A O 1
ATOM 545 N N . LEU A 1 74 ? -5.772 3.349 9.536 1.00 85.38 74 LEU A N 1
ATOM 546 C CA . LEU A 1 74 ? -4.429 3.250 10.108 1.00 85.38 74 LEU A CA 1
ATOM 547 C C . LEU A 1 74 ? -3.888 1.814 10.033 1.00 85.38 74 LEU A C 1
ATOM 549 O O . LEU A 1 74 ? -2.740 1.604 9.638 1.00 85.38 74 LEU A O 1
ATOM 553 N N . THR A 1 75 ? -4.714 0.824 10.383 1.00 83.06 75 THR A N 1
ATOM 554 C CA . THR A 1 75 ? -4.362 -0.598 10.283 1.00 83.06 75 THR A CA 1
ATOM 555 C C . THR A 1 75 ? -4.152 -1.018 8.831 1.00 83.06 75 THR A C 1
ATOM 557 O O . THR A 1 75 ? -3.143 -1.654 8.539 1.00 83.06 75 THR A O 1
ATOM 560 N N . ALA A 1 76 ? -5.042 -0.615 7.919 1.00 83.75 76 ALA A N 1
ATOM 561 C CA . ALA A 1 76 ? -4.919 -0.909 6.492 1.00 83.75 76 ALA A CA 1
ATOM 562 C C . ALA A 1 76 ? -3.625 -0.333 5.890 1.00 83.75 76 ALA A C 1
ATOM 564 O O . ALA A 1 76 ? -2.849 -1.065 5.278 1.00 83.75 76 ALA A O 1
ATOM 565 N N . ALA A 1 77 ? -3.350 0.955 6.117 1.00 85.00 77 ALA A N 1
ATOM 566 C CA . ALA A 1 77 ? -2.149 1.617 5.611 1.00 85.00 77 ALA A CA 1
ATOM 567 C C . ALA A 1 77 ? -0.865 0.991 6.175 1.00 85.00 77 ALA A C 1
ATOM 569 O O . ALA A 1 77 ? 0.092 0.775 5.435 1.00 85.00 77 ALA A O 1
ATOM 570 N N . SER A 1 78 ? -0.856 0.648 7.468 1.00 86.38 78 SER A N 1
ATOM 571 C CA . SER A 1 78 ? 0.295 -0.007 8.102 1.00 86.38 78 SER A CA 1
ATOM 572 C C . SER A 1 78 ? 0.533 -1.411 7.537 1.00 86.38 78 SER A C 1
ATOM 574 O O . SER A 1 78 ? 1.679 -1.784 7.300 1.00 86.38 78 SER A O 1
ATOM 576 N N . TYR A 1 79 ? -0.539 -2.170 7.286 1.00 84.75 79 TYR A N 1
ATOM 577 C CA . TYR A 1 79 ? -0.463 -3.499 6.680 1.00 84.75 79 TYR A CA 1
ATOM 578 C C . TYR A 1 79 ? 0.103 -3.446 5.255 1.00 84.75 79 TYR A C 1
ATOM 580 O O . TYR A 1 79 ? 1.070 -4.140 4.959 1.00 84.75 79 TYR A O 1
ATOM 588 N N . MET A 1 80 ? -0.423 -2.567 4.396 1.00 82.81 80 MET A N 1
ATOM 589 C CA . MET A 1 80 ? 0.097 -2.410 3.031 1.00 82.81 80 MET A CA 1
ATOM 590 C C . MET A 1 80 ? 1.530 -1.893 2.995 1.00 82.81 80 MET A C 1
ATOM 592 O O . MET A 1 80 ? 2.296 -2.296 2.125 1.00 82.81 80 MET A O 1
ATOM 596 N N . LEU A 1 81 ? 1.919 -1.023 3.929 1.00 84.94 81 LEU A N 1
ATOM 597 C CA . LEU A 1 81 ? 3.294 -0.536 4.001 1.00 84.94 81 LEU A CA 1
ATOM 598 C C . LEU A 1 81 ? 4.269 -1.645 4.421 1.00 84.94 81 LEU A C 1
ATOM 600 O O . LEU A 1 81 ? 5.363 -1.720 3.866 1.00 84.94 81 LEU A O 1
ATOM 604 N N . ALA A 1 82 ? 3.869 -2.515 5.352 1.00 86.00 82 ALA A N 1
ATOM 605 C CA . ALA A 1 82 ? 4.651 -3.693 5.721 1.00 86.00 82 ALA A CA 1
ATOM 606 C C . ALA A 1 82 ? 4.790 -4.661 4.535 1.00 86.00 82 ALA A C 1
ATOM 608 O O . ALA A 1 82 ? 5.908 -5.026 4.182 1.00 86.00 82 ALA A O 1
ATOM 609 N N . LEU A 1 83 ? 3.682 -4.971 3.855 1.00 84.19 83 LEU A N 1
ATOM 610 C CA . LEU A 1 83 ? 3.676 -5.834 2.672 1.00 84.19 83 LEU A CA 1
ATOM 611 C C . LEU A 1 83 ? 4.558 -5.270 1.547 1.00 84.19 83 LEU A C 1
ATOM 613 O O . LEU A 1 83 ? 5.363 -5.983 0.954 1.00 84.19 83 LEU A O 1
ATOM 617 N N . ALA A 1 84 ? 4.463 -3.965 1.282 1.00 82.69 84 ALA A N 1
ATOM 618 C CA . ALA A 1 84 ? 5.301 -3.291 0.295 1.00 82.69 84 ALA A CA 1
ATOM 619 C C . ALA A 1 84 ? 6.790 -3.399 0.636 1.00 82.69 84 ALA A C 1
ATOM 621 O O . ALA A 1 84 ? 7.606 -3.666 -0.246 1.00 82.69 84 ALA A O 1
ATOM 622 N N . GLN A 1 85 ? 7.147 -3.224 1.912 1.00 82.50 85 GLN A N 1
ATOM 623 C CA . GLN A 1 85 ? 8.523 -3.404 2.361 1.00 82.50 85 GLN A CA 1
ATOM 624 C C . GLN A 1 85 ? 8.997 -4.836 2.142 1.00 82.50 85 GLN A C 1
ATOM 626 O O . GLN A 1 85 ? 10.066 -4.987 1.564 1.00 82.50 85 GLN A O 1
ATOM 631 N N . GLU A 1 86 ? 8.212 -5.849 2.521 1.00 83.62 86 GLU A N 1
ATOM 632 C CA . GLU A 1 86 ? 8.551 -7.265 2.315 1.00 83.62 86 GLU A CA 1
ATOM 633 C C . GLU A 1 86 ? 8.767 -7.598 0.834 1.00 83.62 86 GLU A C 1
ATOM 635 O O . GLU A 1 86 ? 9.779 -8.198 0.471 1.00 83.62 86 GLU A O 1
ATOM 640 N N . VAL A 1 87 ? 7.874 -7.142 -0.048 1.00 84.56 87 VAL A N 1
ATOM 641 C CA . VAL A 1 87 ? 7.988 -7.369 -1.497 1.00 84.56 87 VAL A CA 1
ATOM 642 C C . VAL A 1 87 ? 9.225 -6.672 -2.076 1.00 84.56 87 VAL A C 1
ATOM 644 O O . VAL A 1 87 ? 9.928 -7.228 -2.926 1.00 84.56 87 VAL A O 1
ATOM 647 N N . TRP A 1 88 ? 9.525 -5.448 -1.637 1.00 82.44 88 TRP A N 1
ATOM 648 C CA . TRP A 1 88 ? 10.675 -4.703 -2.148 1.00 82.44 88 TRP A CA 1
ATOM 649 C C . TRP A 1 88 ? 12.012 -5.184 -1.584 1.00 82.44 88 TRP A C 1
ATOM 651 O O . TRP A 1 88 ? 12.992 -5.159 -2.331 1.00 82.44 88 TRP A O 1
ATOM 661 N N . THR A 1 89 ? 12.077 -5.626 -0.324 1.00 78.56 89 THR A N 1
ATOM 662 C CA . THR A 1 89 ? 13.298 -6.195 0.271 1.00 78.56 89 THR A CA 1
ATOM 663 C C . THR A 1 89 ? 13.580 -7.586 -0.271 1.00 78.56 89 THR A C 1
ATOM 665 O O . THR A 1 89 ? 14.708 -7.829 -0.689 1.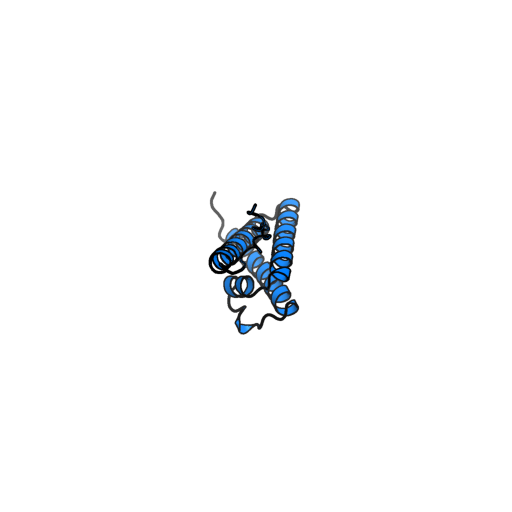00 78.56 89 THR A O 1
ATOM 668 N N . ALA A 1 90 ? 12.568 -8.452 -0.399 1.00 71.38 90 ALA A N 1
ATOM 669 C CA . ALA A 1 90 ? 12.726 -9.761 -1.038 1.00 71.38 90 ALA A CA 1
ATOM 670 C C . ALA A 1 90 ? 13.255 -9.634 -2.477 1.00 71.38 90 ALA A C 1
ATOM 672 O O . ALA A 1 90 ? 14.026 -10.468 -2.949 1.00 71.38 90 ALA A O 1
ATOM 673 N N . ARG A 1 91 ? 12.883 -8.559 -3.181 1.00 58.75 91 ARG A N 1
ATOM 674 C CA . ARG A 1 91 ? 13.376 -8.284 -4.534 1.00 58.75 91 ARG A CA 1
ATOM 675 C C . ARG A 1 91 ? 14.761 -7.631 -4.571 1.00 58.75 91 ARG A C 1
ATOM 677 O O . ARG A 1 91 ? 15.458 -7.822 -5.558 1.00 58.75 91 ARG A O 1
ATOM 684 N N . ALA A 1 92 ? 15.154 -6.884 -3.540 1.00 56.12 92 ALA A N 1
ATOM 685 C CA . ALA A 1 92 ? 16.503 -6.325 -3.417 1.00 56.12 92 ALA A CA 1
ATOM 686 C C . ALA A 1 92 ? 17.545 -7.404 -3.082 1.00 56.12 92 ALA A C 1
ATOM 688 O O . ALA A 1 92 ? 18.657 -7.335 -3.586 1.00 56.12 92 ALA A O 1
ATOM 689 N N . ASP A 1 93 ? 17.163 -8.429 -2.314 1.00 51.00 93 ASP A N 1
ATOM 690 C CA . ASP A 1 93 ? 18.022 -9.587 -2.011 1.00 51.00 93 ASP A CA 1
ATOM 691 C C . ASP A 1 93 ? 18.319 -10.436 -3.265 1.00 51.00 93 ASP A C 1
ATOM 693 O O . ASP A 1 93 ? 19.340 -11.102 -3.350 1.00 51.00 93 ASP A O 1
ATOM 697 N N . ASN A 1 94 ? 17.450 -10.369 -4.281 1.00 49.12 94 ASN A N 1
ATOM 698 C CA . ASN A 1 94 ? 17.671 -11.002 -5.586 1.00 49.12 94 ASN A CA 1
ATOM 699 C C . ASN A 1 94 ? 18.378 -10.078 -6.605 1.00 49.12 94 ASN A C 1
ATOM 701 O O . ASN A 1 94 ? 18.665 -10.519 -7.718 1.00 49.12 94 ASN A O 1
ATOM 705 N N . ASP A 1 95 ? 18.652 -8.814 -6.253 1.00 45.12 95 ASP A N 1
ATOM 706 C CA . ASP A 1 95 ? 19.408 -7.846 -7.064 1.00 45.12 95 ASP A CA 1
ATOM 707 C C . ASP A 1 95 ? 20.852 -7.731 -6.529 1.00 45.12 95 ASP A C 1
ATOM 709 O O . ASP A 1 95 ? 21.367 -6.650 -6.248 1.00 45.12 95 ASP A O 1
ATOM 713 N N . ASP A 1 96 ? 21.533 -8.875 -6.393 1.00 45.09 96 ASP A N 1
ATOM 714 C CA . ASP A 1 96 ? 23.000 -8.973 -6.382 1.00 45.09 96 ASP A CA 1
ATOM 715 C C . ASP A 1 96 ? 23.532 -8.502 -7.752 1.00 45.09 96 ASP A C 1
ATOM 717 O O . ASP A 1 96 ? 23.895 -9.297 -8.620 1.00 45.09 96 ASP A O 1
ATOM 721 N N . GLY A 1 97 ? 23.485 -7.192 -8.010 1.00 46.34 97 GLY A N 1
ATOM 722 C CA . GLY A 1 97 ? 23.591 -6.692 -9.382 1.00 46.34 97 GLY A CA 1
ATOM 723 C C . GLY A 1 97 ? 24.261 -5.345 -9.595 1.00 46.34 97 GLY A C 1
ATOM 724 O O . GLY A 1 97 ? 24.463 -4.972 -10.749 1.00 46.34 97 GLY A O 1
ATOM 725 N N . PHE A 1 98 ? 24.678 -4.630 -8.550 1.00 44.34 98 PHE A N 1
ATOM 726 C CA . PHE A 1 98 ? 25.587 -3.495 -8.723 1.00 44.34 98 PHE A CA 1
ATOM 727 C C . PHE A 1 98 ? 26.886 -3.727 -7.953 1.00 44.34 98 PHE A C 1
ATOM 729 O O . PHE A 1 98 ? 26.959 -3.416 -6.761 1.00 44.34 98 PHE A O 1
ATOM 736 N N . PRO A 1 99 ? 27.955 -4.227 -8.611 1.00 47.38 99 PRO A N 1
ATOM 737 C CA . PRO A 1 99 ? 29.280 -4.063 -8.054 1.00 47.38 99 PRO A CA 1
ATOM 738 C C . PRO A 1 99 ? 29.524 -2.559 -7.945 1.00 47.38 99 PRO A C 1
ATOM 740 O O . PRO A 1 99 ? 29.591 -1.842 -8.946 1.00 47.38 99 PRO A O 1
ATOM 743 N N . MET A 1 100 ? 29.644 -2.077 -6.709 1.00 50.41 100 MET A N 1
ATOM 744 C CA . MET A 1 100 ? 30.306 -0.811 -6.422 1.00 50.41 100 MET A CA 1
ATOM 745 C C . MET A 1 100 ? 31.556 -0.729 -7.309 1.00 50.41 100 MET A C 1
ATOM 747 O O . MET A 1 100 ? 32.362 -1.669 -7.277 1.00 50.41 100 MET A O 1
ATOM 751 N N . PRO A 1 101 ? 31.755 0.336 -8.109 1.00 49.16 101 PRO A N 1
ATOM 752 C CA . PRO A 1 101 ? 33.029 0.527 -8.769 1.00 49.16 101 PRO A CA 1
ATOM 753 C C . PRO A 1 101 ? 34.054 0.657 -7.649 1.00 49.16 101 PRO A C 1
ATOM 755 O O . PRO A 1 101 ? 34.084 1.651 -6.924 1.00 49.16 101 PRO A O 1
ATOM 758 N N . SER A 1 102 ? 34.852 -0.394 -7.465 1.00 51.53 102 SER A N 1
ATOM 759 C CA . SER A 1 102 ? 36.028 -0.356 -6.612 1.00 51.53 102 SER A CA 1
ATOM 760 C C . SER A 1 102 ? 36.903 0.741 -7.195 1.00 51.53 102 SER A C 1
ATOM 762 O O . SER A 1 102 ? 37.561 0.529 -8.213 1.00 51.53 102 SER A O 1
ATOM 764 N N . ALA A 1 103 ? 36.819 1.939 -6.614 1.00 54.72 103 ALA A N 1
ATOM 765 C CA . ALA A 1 103 ? 37.663 3.064 -6.956 1.00 54.72 103 ALA A CA 1
ATOM 766 C C . ALA A 1 103 ? 39.103 2.554 -6.919 1.00 54.72 103 ALA A C 1
ATOM 768 O O . ALA A 1 103 ? 39.607 2.133 -5.875 1.00 54.72 103 ALA A O 1
ATOM 769 N N . GLY A 1 104 ? 39.699 2.475 -8.108 1.00 51.06 104 GLY A N 1
ATOM 770 C CA . GLY A 1 104 ? 40.984 1.850 -8.327 1.00 51.06 104 GLY A CA 1
ATOM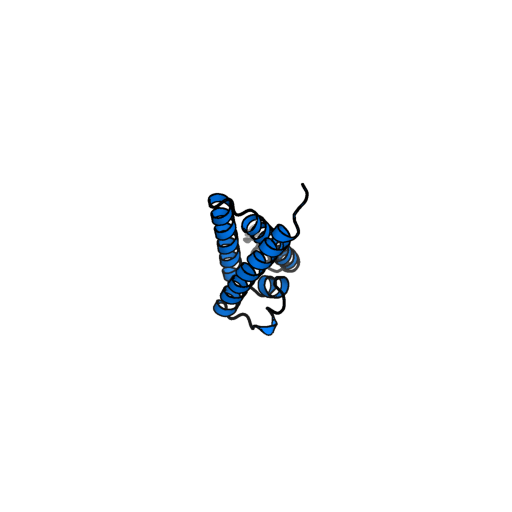 771 C C . GLY A 1 104 ? 42.033 2.482 -7.429 1.00 51.06 104 GLY A C 1
ATOM 772 O O . GLY A 1 104 ? 42.353 3.659 -7.561 1.00 51.06 104 GLY A O 1
ATOM 773 N N . LEU A 1 105 ? 42.606 1.674 -6.542 1.00 59.56 105 LEU A N 1
ATOM 774 C CA . LEU A 1 105 ? 43.942 1.926 -6.031 1.00 59.56 105 LEU A CA 1
ATOM 775 C C . LEU A 1 105 ? 44.894 1.917 -7.235 1.00 59.56 105 LEU A C 1
ATOM 777 O O . LEU A 1 105 ? 45.006 0.871 -7.886 1.00 59.56 105 LEU A O 1
ATOM 781 N N . PRO A 1 106 ? 45.612 3.011 -7.547 1.00 51.50 106 PRO A N 1
ATOM 782 C CA . PRO A 1 106 ? 46.707 2.932 -8.496 1.00 51.50 106 PRO A CA 1
ATOM 783 C C . PRO A 1 106 ? 47.832 2.099 -7.868 1.00 51.50 106 PRO A C 1
ATOM 785 O O . PRO A 1 106 ? 48.701 2.590 -7.149 1.00 51.50 106 PRO A O 1
ATOM 788 N N . ARG A 1 107 ? 47.812 0.791 -8.137 1.00 56.91 107 ARG A N 1
ATOM 789 C CA . ARG A 1 107 ? 48.967 -0.093 -7.971 1.00 56.91 107 ARG A CA 1
ATOM 790 C C . ARG A 1 107 ? 49.922 0.175 -9.127 1.00 56.91 107 ARG A C 1
ATOM 792 O O . ARG A 1 107 ? 49.815 -0.434 -10.185 1.00 56.91 107 ARG A O 1
ATOM 799 N N . GLY A 1 108 ? 50.870 1.077 -8.912 1.00 57.53 108 GLY A N 1
ATOM 800 C CA . GLY A 1 108 ? 51.913 1.316 -9.898 1.00 57.53 108 GLY A CA 1
ATOM 801 C C . GLY A 1 108 ? 52.948 2.328 -9.449 1.00 57.53 108 GLY A C 1
ATOM 802 O O . GLY A 1 108 ? 52.896 3.458 -9.900 1.00 57.53 108 GLY A O 1
ATOM 803 N N . MET A 1 109 ? 53.888 1.908 -8.596 1.00 48.72 109 MET A N 1
ATOM 804 C CA . MET A 1 109 ? 55.319 2.204 -8.771 1.00 48.72 109 MET A CA 1
ATOM 805 C C . MET A 1 109 ? 56.144 1.495 -7.690 1.00 48.72 109 MET A C 1
ATOM 807 O O . MET A 1 109 ? 56.340 1.973 -6.577 1.00 48.72 109 MET A O 1
ATOM 811 N N . ARG A 1 110 ? 56.622 0.300 -8.050 1.00 60.94 110 ARG A N 1
ATOM 812 C CA . ARG A 1 110 ? 57.877 -0.270 -7.547 1.00 60.94 110 ARG A CA 1
ATOM 813 C C . ARG A 1 110 ? 58.932 -0.105 -8.645 1.00 60.94 110 ARG A C 1
ATOM 815 O O . ARG A 1 110 ? 58.583 -0.242 -9.817 1.00 60.94 110 ARG A O 1
ATOM 822 N N . ARG A 1 111 ? 60.195 -0.020 -8.203 1.00 56.31 111 ARG A N 1
ATOM 823 C CA . ARG A 1 111 ? 61.488 0.051 -8.927 1.00 56.31 111 ARG A CA 1
ATOM 824 C C . ARG A 1 111 ? 61.955 1.501 -9.125 1.00 56.31 111 ARG A C 1
ATOM 826 O O . ARG A 1 111 ? 61.190 2.299 -9.645 1.00 56.31 111 ARG A O 1
ATOM 833 N N . ASN A 1 112 ? 63.157 1.900 -8.713 1.00 53.34 112 ASN A N 1
ATOM 834 C CA . ASN A 1 112 ? 64.392 1.156 -8.437 1.00 53.34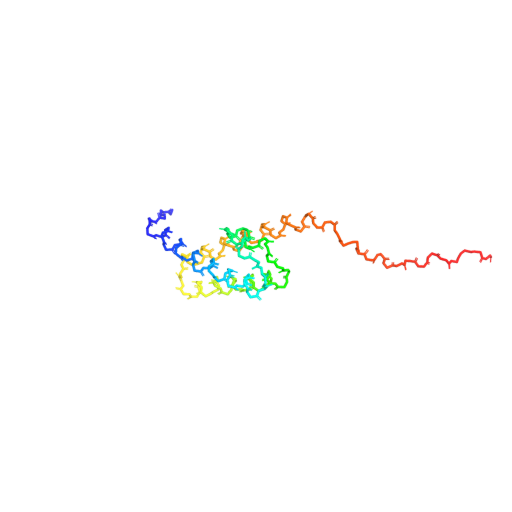 112 ASN A CA 1
ATOM 835 C C . ASN A 1 112 ? 65.168 1.832 -7.301 1.00 53.34 112 ASN A C 1
ATOM 837 O O . ASN A 1 112 ? 65.147 3.081 -7.280 1.00 53.34 112 ASN A O 1
#

Foldseek 3Di:
DDCDPVLVVLLVVLLVVLLVVLVVLLVVQVNDCVQSPDLLSSLLSDDPVSLVVSLVVLVVQLVVCVVVVPVSNNVSSVVSNVSSCVSVVVVVVVCPDDDDPPPDDPPDDDDD

Secondary structure (DSSP, 8-state):
----HHHHHHHHHHHHHHHHHHHHHHHHTT--GGG-SSHHHHHHH--HHHHHHHHHHHHHHHHHHHHTT-HHHHHHHHHHHHHHHHHHHHHHHT------------------

Sequence (112 aa):
MRVSRSDVSDITRSIAVLEEKIDEIALESGVEGHRCVDVEGALGALPFPARRRASLMLQAAQAQAEASANRAMLTAASYMLALAQEVWTARADNDDGFPMPSAGLPRGMRRN

Radius of gyration: 20.69 Å; chains: 1; bounding box: 82×24×40 Å

Organism: NCBI:txid1638099